Protein AF-A0A5N5I2H1-F1 (afdb_monomer)

InterPro domains:
  IPR000008 C2 domain [PF00168] (1-83)
  IPR000008 C2 domain [PS50004] (1-83)
  IPR000008 C2 domain [SM00239] (2-82)
  IPR035892 C2 domain superfamily [G3DSA:2.60.40.150] (1-112)
  IPR035892 C2 domain superfamily [SSF49562] (1-113)

pLDDT: mean 81.32, std 18.16, range [33.78, 96.44]

Sequence (132 aa):
MDPYVVMQYKGQEKKSSVAREQGSNPEWNEKFTFRAEYPGSGEQYKITLKIMDKDTFTSDDYIGQATIYVKDLLAQGVQNGTAELHPLKYSVVRADNTYRGEIKVGLTFTPRVEQDYGGQTFGGWKHSAAHQ

Solvent-accessible surface area (backbone atoms only — not comparable to full-atom values): 8439 Å² total; per-residue (Å²): 109,23,41,28,40,41,39,38,42,95,90,45,75,49,69,55,72,64,27,64,87,42,62,96,69,62,73,76,94,75,89,84,91,78,90,82,75,80,97,60,94,74,90,68,58,41,39,39,38,36,38,32,29,57,48,94,89,55,79,62,43,81,64,25,33,30,80,44,78,42,51,66,48,50,54,44,5,66,74,66,62,43,27,74,44,72,72,40,80,38,65,20,28,34,98,84,65,48,78,68,53,72,47,78,50,60,48,76,40,66,62,84,74,82,76,89,80,84,77,92,72,84,85,69,90,77,90,83,88,79,90,133

Organism: NCBI:txid2448454

Mean predicted aligned error: 10.02 Å

Foldseek 3Di:
DFKKKWKDFPRDIDIFHTQPPPPPDGDRVDDDDDDDDPPDDDPFQKMKIWMWADDPPDPIHTQFIFIDGCNVQQVCCVVPQKGKDAFDWTFGAHPVRDTRGIDTDIDMDGDDDPPPPDDDDPPDDDDDDDDD

Secondary structure (DSSP, 8-state):
--EEEEEEETTEEEEPPP-TT-TTS------------TT-SSS--EEEEEEEEPPSSSPPEEEEEEEEE-HHHHHHHHHHS-EEEEEEEEEEE-TT--EEEEEEEEEEE--------S--------------

Structure (mmCIF, N/CA/C/O backbone):
data_AF-A0A5N5I2H1-F1
#
_entry.id   AF-A0A5N5I2H1-F1
#
loop_
_atom_site.group_PDB
_atom_site.id
_atom_site.type_symbol
_atom_site.label_atom_id
_atom_site.label_alt_id
_atom_site.label_comp_id
_atom_site.label_asym_id
_atom_site.label_entity_id
_atom_site.label_seq_id
_atom_site.pdbx_PDB_ins_code
_atom_site.Cartn_x
_atom_site.Cartn_y
_atom_site.Cartn_z
_atom_site.occupancy
_atom_site.B_iso_or_equiv
_atom_site.auth_seq_id
_atom_site.auth_comp_id
_atom_site.auth_asym_id
_atom_site.auth_atom_id
_atom_site.pdbx_PDB_model_num
ATOM 1 N N . MET A 1 1 ? 13.613 -4.380 -14.574 1.00 77.69 1 MET A N 1
ATOM 2 C CA . MET A 1 1 ? 12.511 -3.778 -13.819 1.00 77.69 1 MET A CA 1
ATOM 3 C C . MET A 1 1 ? 12.876 -3.877 -12.363 1.00 77.69 1 MET A C 1
ATOM 5 O O . MET A 1 1 ? 13.201 -4.967 -11.897 1.00 77.69 1 MET A O 1
ATOM 9 N N . ASP A 1 2 ? 12.839 -2.733 -11.705 1.00 88.19 2 ASP A N 1
ATOM 10 C CA . ASP A 1 2 ? 13.054 -2.528 -10.284 1.00 88.19 2 ASP A CA 1
ATOM 11 C C . ASP A 1 2 ? 11.778 -1.877 -9.719 1.00 88.19 2 ASP A C 1
ATOM 13 O O . ASP A 1 2 ? 11.740 -0.668 -9.455 1.00 88.19 2 ASP A O 1
ATOM 17 N N . PRO A 1 3 ? 10.678 -2.640 -9.584 1.00 91.50 3 PRO A N 1
ATOM 18 C CA . PRO A 1 3 ? 9.386 -2.047 -9.306 1.00 91.50 3 PRO A CA 1
ATOM 19 C C . PRO A 1 3 ? 9.238 -1.647 -7.834 1.00 91.50 3 PRO A C 1
ATOM 21 O O . PRO A 1 3 ? 9.741 -2.297 -6.911 1.00 91.50 3 PRO A O 1
ATOM 24 N N . TYR A 1 4 ? 8.483 -0.582 -7.599 1.00 93.00 4 TYR A N 1
ATOM 25 C CA . TYR A 1 4 ? 8.060 -0.128 -6.281 1.00 93.00 4 TYR A CA 1
ATOM 26 C C . TYR A 1 4 ? 6.607 0.347 -6.309 1.00 93.00 4 TYR A C 1
ATOM 28 O O . TYR A 1 4 ? 6.053 0.697 -7.351 1.00 93.00 4 TYR A O 1
ATOM 36 N N . VAL A 1 5 ? 5.969 0.349 -5.143 1.00 94.50 5 VAL A N 1
ATOM 37 C CA . VAL A 1 5 ? 4.552 0.659 -4.983 1.00 94.50 5 VAL A CA 1
ATOM 38 C C . VAL A 1 5 ? 4.393 1.948 -4.190 1.00 94.50 5 VAL A C 1
ATOM 40 O O . VAL A 1 5 ? 4.867 2.070 -3.061 1.00 94.50 5 VAL A O 1
ATOM 43 N N . VAL A 1 6 ? 3.676 2.909 -4.762 1.00 95.38 6 VAL A N 1
ATOM 44 C CA . VAL A 1 6 ? 3.215 4.121 -4.081 1.00 95.38 6 VAL A CA 1
ATOM 45 C C . VAL A 1 6 ? 1.768 3.910 -3.650 1.00 95.38 6 VAL A C 1
ATOM 47 O O . VAL A 1 6 ? 0.864 3.794 -4.475 1.00 95.38 6 VAL A O 1
ATOM 50 N N . MET A 1 7 ? 1.544 3.855 -2.344 1.00 95.38 7 MET A N 1
ATOM 51 C CA . MET A 1 7 ? 0.238 3.677 -1.720 1.00 95.38 7 MET A CA 1
ATOM 52 C C . MET A 1 7 ? -0.327 5.024 -1.280 1.00 95.38 7 MET A C 1
ATOM 54 O O . MET A 1 7 ? 0.337 5.765 -0.554 1.00 95.38 7 MET A O 1
ATOM 58 N N . GLN A 1 8 ? -1.568 5.315 -1.660 1.00 93.75 8 GLN A N 1
ATOM 59 C CA . GLN A 1 8 ? -2.261 6.553 -1.312 1.00 93.75 8 GLN A CA 1
ATOM 60 C C . GLN A 1 8 ? -3.610 6.256 -0.644 1.00 93.75 8 GLN A C 1
ATOM 62 O O . GLN A 1 8 ? -4.421 5.495 -1.176 1.00 93.75 8 GLN A O 1
ATOM 67 N N . TYR A 1 9 ? -3.861 6.876 0.512 1.00 91.19 9 TYR A N 1
ATOM 68 C CA . TYR A 1 9 ? -5.125 6.775 1.250 1.00 91.19 9 TYR A CA 1
ATOM 69 C C . TYR A 1 9 ? -5.430 8.072 2.013 1.00 91.19 9 TYR A C 1
ATOM 71 O O . TYR A 1 9 ? -4.654 8.473 2.878 1.00 91.19 9 TYR A O 1
ATOM 79 N N . LYS A 1 10 ? -6.567 8.726 1.724 1.00 86.31 10 LYS A N 1
ATOM 80 C CA . LYS A 1 10 ? -7.015 9.979 2.382 1.00 86.31 10 LYS A CA 1
ATOM 81 C C . LYS A 1 10 ? -5.888 11.022 2.561 1.00 86.31 10 LYS A C 1
ATOM 83 O O . LYS A 1 10 ? -5.647 11.509 3.660 1.00 86.31 10 LYS A O 1
ATOM 88 N N . GLY A 1 11 ? -5.146 11.310 1.490 1.00 86.31 11 GLY A N 1
ATOM 89 C CA . GLY A 1 11 ? -4.035 12.275 1.501 1.00 86.31 11 GLY A CA 1
ATOM 90 C C . GLY A 1 11 ? -2.729 11.779 2.138 1.00 86.31 11 GLY A C 1
ATOM 91 O O . GLY A 1 11 ? -1.709 12.448 2.016 1.00 86.31 11 GLY A O 1
ATOM 92 N N . GLN A 1 12 ? -2.717 10.602 2.770 1.00 90.88 12 GLN A N 1
ATOM 93 C CA . GLN A 1 12 ? -1.482 9.950 3.204 1.00 90.88 12 GLN A CA 1
ATOM 94 C C . GLN A 1 12 ? -0.861 9.200 2.028 1.00 90.88 12 GLN A C 1
ATOM 96 O O . GLN A 1 12 ? -1.540 8.415 1.365 1.00 90.88 12 GLN A O 1
ATOM 101 N N . GLU A 1 13 ? 0.437 9.391 1.821 1.00 94.31 13 GLU A N 1
ATOM 102 C CA . GLU A 1 13 ? 1.233 8.645 0.852 1.00 94.31 13 GLU A CA 1
ATOM 103 C C . GLU A 1 13 ? 2.313 7.834 1.573 1.00 94.31 13 GLU A C 1
ATOM 105 O O . GLU A 1 13 ? 2.954 8.315 2.511 1.00 94.31 13 GLU A O 1
ATOM 110 N N . LYS A 1 14 ? 2.513 6.589 1.141 1.00 94.31 14 LYS A N 1
ATOM 111 C CA . LYS A 1 14 ? 3.630 5.735 1.554 1.00 94.31 14 LYS A CA 1
ATOM 112 C C . LYS A 1 14 ? 4.221 5.058 0.331 1.00 94.31 14 LYS A C 1
ATOM 114 O O . LYS A 1 14 ? 3.518 4.833 -0.650 1.00 94.31 14 LYS A O 1
ATOM 119 N N . LYS A 1 15 ? 5.505 4.726 0.394 1.00 94.00 15 LYS A N 1
ATOM 120 C CA . LYS A 1 15 ? 6.224 4.068 -0.697 1.00 94.00 15 LYS A CA 1
ATOM 121 C C . LYS A 1 15 ? 6.869 2.796 -0.181 1.00 94.00 15 LYS A C 1
ATOM 123 O O . LYS A 1 15 ? 7.371 2.790 0.942 1.00 94.00 15 LYS A O 1
ATOM 128 N N . SER A 1 16 ? 6.814 1.750 -0.993 1.00 93.38 16 SER A N 1
ATOM 129 C CA . SER A 1 16 ? 7.540 0.515 -0.744 1.00 93.38 16 SER A CA 1
ATOM 130 C C . SER A 1 16 ? 9.028 0.686 -1.019 1.00 93.38 16 SER A C 1
ATOM 132 O O . SER A 1 16 ? 9.462 1.632 -1.687 1.00 93.38 16 SER A O 1
ATOM 134 N N . SER A 1 17 ? 9.802 -0.280 -0.545 1.00 91.50 17 SER A N 1
ATOM 135 C CA . SER A 1 17 ? 11.146 -0.517 -1.038 1.00 91.50 17 SER A CA 1
ATOM 136 C C . SER A 1 17 ? 11.105 -0.880 -2.525 1.00 91.50 17 SER A C 1
ATOM 138 O O . SER A 1 17 ? 10.096 -1.344 -3.063 1.00 91.50 17 SER A O 1
ATOM 140 N N . VAL A 1 18 ? 12.218 -0.641 -3.209 1.00 90.50 18 VAL A N 1
ATOM 141 C CA . VAL A 1 18 ? 12.389 -0.991 -4.621 1.00 90.50 18 VAL A CA 1
ATOM 142 C C . VAL A 1 18 ? 12.805 -2.455 -4.701 1.00 90.50 18 VAL A C 1
ATOM 144 O O . VAL A 1 18 ? 13.835 -2.824 -4.130 1.00 90.50 18 VAL A O 1
ATOM 147 N N . ALA A 1 19 ? 12.020 -3.277 -5.396 1.00 88.38 19 ALA A N 1
ATOM 148 C CA . ALA A 1 19 ? 12.270 -4.707 -5.552 1.00 88.38 19 ALA A CA 1
ATOM 149 C C . ALA A 1 19 ? 13.356 -4.954 -6.611 1.00 88.38 19 ALA A C 1
ATOM 151 O O . ALA A 1 19 ? 13.071 -5.350 -7.739 1.00 88.38 19 ALA A O 1
ATOM 152 N N . ARG A 1 20 ? 14.611 -4.681 -6.243 1.00 85.00 20 ARG A N 1
ATOM 153 C CA . ARG A 1 20 ? 15.756 -4.845 -7.144 1.00 85.00 20 ARG A CA 1
ATOM 154 C C . ARG A 1 20 ? 16.061 -6.306 -7.413 1.00 85.00 20 ARG A C 1
ATOM 156 O O . ARG A 1 20 ? 16.003 -7.120 -6.497 1.00 85.00 20 ARG A O 1
ATOM 163 N N . GLU A 1 21 ? 16.412 -6.608 -8.660 1.00 79.81 21 GLU A N 1
ATOM 164 C CA . GLU A 1 21 ? 16.889 -7.934 -9.088 1.00 79.81 21 GLU A CA 1
ATOM 165 C C . GLU A 1 21 ? 15.876 -9.085 -8.883 1.00 79.81 21 GLU A C 1
ATOM 167 O O . GLU A 1 21 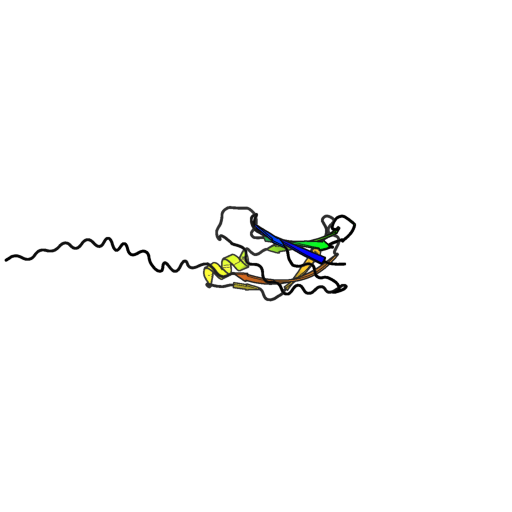? 16.239 -10.256 -8.954 1.00 79.81 21 GLU A O 1
ATOM 172 N N . GLN A 1 22 ? 14.587 -8.780 -8.684 1.00 77.56 22 GLN A N 1
ATOM 173 C CA . GLN A 1 22 ? 13.542 -9.790 -8.435 1.00 77.56 22 GLN A CA 1
ATOM 174 C C . GLN A 1 22 ? 12.787 -10.250 -9.698 1.00 77.56 22 GLN A C 1
ATOM 176 O O . GLN A 1 22 ? 11.844 -11.041 -9.633 1.00 77.56 22 GLN A O 1
ATOM 181 N N . GLY A 1 23 ? 13.191 -9.770 -10.876 1.00 76.56 23 GLY A N 1
ATOM 182 C CA . GLY A 1 23 ? 12.578 -10.155 -12.147 1.00 76.56 23 GLY A CA 1
ATOM 183 C C . GLY A 1 23 ? 11.100 -9.755 -12.250 1.00 76.56 23 GLY A C 1
ATOM 184 O O . GLY A 1 23 ? 10.705 -8.664 -11.851 1.00 76.56 23 GLY A O 1
ATOM 185 N N . SER A 1 24 ? 10.277 -10.626 -12.842 1.00 74.81 24 SER A N 1
ATOM 186 C CA . SER A 1 24 ? 8.865 -10.337 -13.155 1.00 74.81 24 SER A CA 1
ATOM 187 C C . SER A 1 24 ? 7.876 -10.638 -12.022 1.00 74.81 24 SER A C 1
ATOM 189 O O . SER A 1 24 ? 6.687 -10.373 -12.184 1.00 74.81 24 SER A O 1
ATOM 191 N N . ASN A 1 25 ? 8.335 -11.193 -10.897 1.00 81.00 25 ASN A N 1
ATOM 192 C CA . ASN A 1 25 ? 7.502 -11.487 -9.729 1.00 81.00 25 ASN A CA 1
ATOM 193 C C . ASN A 1 25 ? 8.116 -10.854 -8.469 1.00 81.00 25 ASN A C 1
ATOM 195 O O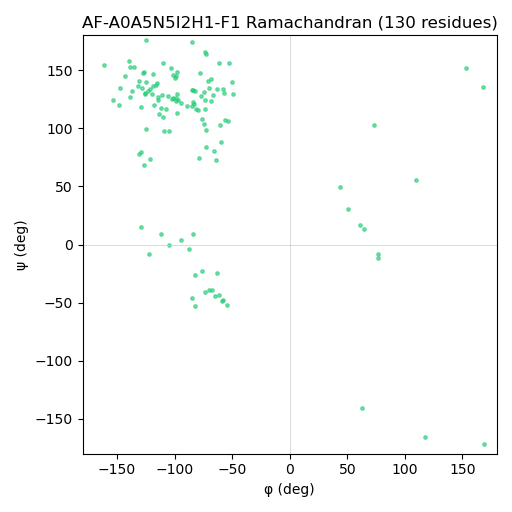 . ASN A 1 25 ? 8.628 -11.575 -7.614 1.00 81.00 25 ASN A O 1
ATOM 199 N N . PRO A 1 26 ? 8.116 -9.514 -8.377 1.00 84.75 26 PRO A N 1
ATOM 200 C CA . PRO A 1 26 ? 8.660 -8.811 -7.225 1.00 84.75 26 PRO A CA 1
ATOM 201 C C . PRO A 1 26 ? 7.875 -9.137 -5.951 1.00 84.75 26 PRO A C 1
ATOM 203 O O . PRO A 1 26 ? 6.644 -9.074 -5.914 1.00 84.75 26 PRO A O 1
ATOM 206 N N . GLU A 1 27 ? 8.604 -9.422 -4.881 1.00 86.19 27 GLU A N 1
ATOM 207 C CA . GLU A 1 27 ? 8.079 -9.609 -3.540 1.00 86.19 27 GLU A CA 1
ATOM 208 C C . GLU A 1 27 ? 8.576 -8.479 -2.638 1.00 86.19 27 GLU A C 1
ATOM 210 O O . GLU A 1 27 ? 9.761 -8.370 -2.316 1.00 86.19 27 GLU A O 1
ATOM 215 N N . TRP A 1 28 ? 7.647 -7.621 -2.214 1.00 88.62 28 TRP A N 1
ATOM 216 C CA . TRP A 1 28 ? 7.941 -6.580 -1.229 1.00 88.62 28 TRP A CA 1
ATOM 217 C C . TRP A 1 28 ? 7.825 -7.114 0.196 1.00 88.62 28 TRP A C 1
ATOM 219 O O . TRP A 1 28 ? 8.700 -6.867 1.015 1.00 88.62 28 TRP A O 1
ATOM 229 N N . ASN A 1 29 ? 6.755 -7.861 0.500 1.00 87.12 29 ASN A N 1
ATOM 230 C CA . ASN A 1 29 ? 6.462 -8.375 1.847 1.00 87.12 29 ASN A CA 1
ATOM 231 C C . ASN A 1 29 ? 6.512 -7.292 2.951 1.00 87.12 29 ASN A C 1
ATOM 233 O O . ASN A 1 29 ? 6.807 -7.567 4.113 1.00 87.12 29 ASN A O 1
ATOM 237 N N . GLU A 1 30 ? 6.185 -6.049 2.590 1.00 90.19 30 GLU A N 1
ATOM 238 C CA . GLU A 1 30 ? 6.199 -4.894 3.485 1.00 90.19 30 GLU A CA 1
ATOM 239 C C . GLU A 1 30 ? 4.797 -4.571 4.016 1.00 90.19 30 GLU A C 1
ATOM 241 O O . GLU A 1 30 ? 3.789 -4.694 3.315 1.00 90.19 30 GLU A O 1
ATOM 246 N N . LYS A 1 31 ? 4.734 -4.102 5.268 1.00 89.62 31 LYS A N 1
ATOM 247 C CA . LYS A 1 31 ? 3.490 -3.688 5.927 1.00 89.62 31 LYS A CA 1
ATOM 248 C C . LYS A 1 31 ? 3.466 -2.178 6.133 1.00 89.62 31 LYS A C 1
ATOM 250 O O . LYS A 1 31 ? 4.364 -1.608 6.748 1.00 89.62 31 LYS A O 1
ATOM 255 N N . PHE A 1 32 ? 2.377 -1.547 5.702 1.00 91.69 32 PHE A N 1
ATOM 256 C CA . PHE A 1 32 ? 2.164 -0.107 5.831 1.00 91.69 32 PHE A CA 1
ATOM 257 C C . PHE A 1 32 ? 0.898 0.186 6.635 1.00 91.69 32 PHE A C 1
ATOM 259 O O . PHE A 1 32 ? -0.156 -0.392 6.383 1.00 91.69 32 PHE A O 1
ATOM 266 N N . THR A 1 33 ? 0.992 1.120 7.583 1.00 90.75 33 THR A N 1
ATOM 267 C CA . THR A 1 33 ? -0.132 1.505 8.453 1.00 90.75 33 THR A CA 1
ATOM 268 C C . THR A 1 33 ? -0.600 2.920 8.146 1.00 90.75 33 THR A C 1
ATOM 270 O O . THR A 1 33 ? 0.147 3.877 8.357 1.00 90.75 33 THR A O 1
ATOM 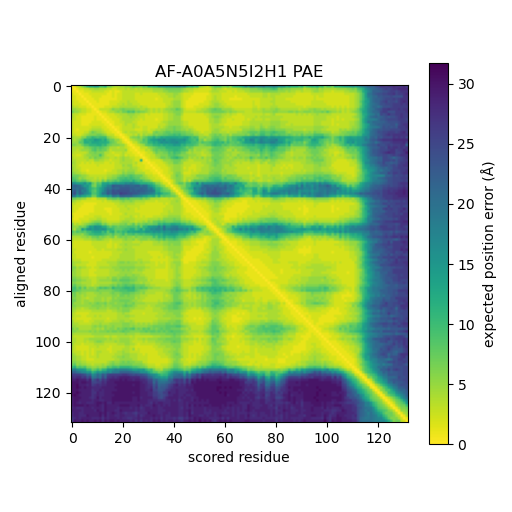273 N N . PHE A 1 34 ? -1.848 3.058 7.704 1.00 89.56 34 PHE A N 1
ATOM 274 C CA . PHE A 1 34 ? -2.511 4.341 7.467 1.00 89.56 34 PHE A CA 1
ATOM 275 C C . PHE A 1 34 ? -3.463 4.675 8.613 1.00 89.56 34 PHE A C 1
ATOM 277 O O . PHE A 1 34 ? -4.089 3.786 9.187 1.00 89.56 34 PHE A O 1
ATOM 284 N N . ARG A 1 35 ? -3.602 5.963 8.937 1.00 88.38 35 ARG A N 1
ATOM 285 C CA . ARG A 1 35 ? -4.676 6.416 9.828 1.00 88.38 35 ARG A CA 1
ATOM 286 C C . ARG A 1 35 ? -5.981 6.454 9.041 1.00 88.38 35 ARG A C 1
ATOM 288 O O . ARG A 1 35 ? -6.024 7.048 7.967 1.00 88.38 35 ARG A O 1
ATOM 295 N N . ALA A 1 36 ? -7.023 5.8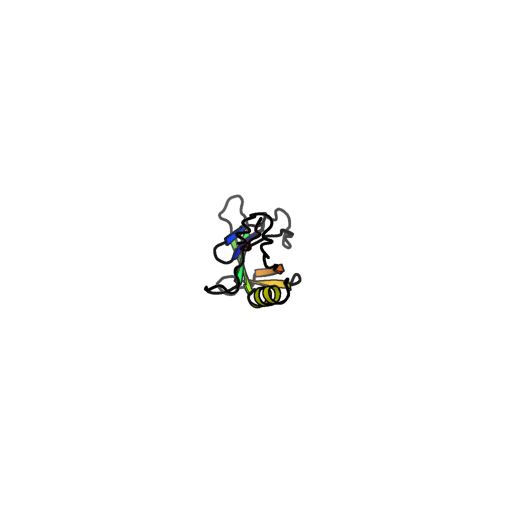15 9.554 1.00 85.81 36 ALA A N 1
ATOM 296 C CA . ALA A 1 36 ? -8.337 5.796 8.931 1.00 85.81 36 ALA A CA 1
ATOM 297 C C . ALA A 1 36 ? -9.394 6.265 9.927 1.00 85.81 36 ALA A C 1
ATOM 299 O O . ALA A 1 36 ? -9.459 5.767 11.044 1.00 85.81 36 ALA A O 1
ATOM 300 N N . GLU A 1 37 ? -10.221 7.206 9.486 1.00 82.94 37 GLU A N 1
ATOM 301 C CA . GLU A 1 37 ? -11.385 7.694 10.226 1.00 82.94 37 GLU A CA 1
ATOM 302 C C . GLU A 1 37 ? -12.657 7.139 9.583 1.00 82.94 37 GLU A C 1
ATOM 304 O O . GLU A 1 37 ? -12.832 7.265 8.359 1.00 82.94 37 GLU A O 1
ATOM 309 N N . TYR A 1 38 ? -13.516 6.520 10.400 1.00 81.31 38 TYR A N 1
ATOM 310 C CA . TYR A 1 38 ? -14.799 5.940 10.008 1.00 81.31 38 TYR A CA 1
ATOM 311 C C . TYR A 1 38 ? -15.828 6.054 11.157 1.00 81.31 38 TYR A C 1
ATOM 313 O O . TYR A 1 38 ? -15.486 5.688 12.279 1.00 81.31 38 TYR A O 1
ATOM 321 N N . PRO A 1 39 ? -17.083 6.471 10.890 1.00 74.81 39 PRO A N 1
ATOM 322 C CA . PRO A 1 39 ? -17.547 7.078 9.644 1.00 74.81 39 PRO A CA 1
ATOM 323 C C . PRO A 1 39 ? -17.028 8.524 9.541 1.00 74.81 39 PRO A C 1
ATOM 325 O O . PRO A 1 39 ? -17.244 9.332 10.434 1.00 74.81 39 PRO A O 1
ATOM 328 N N . GLY A 1 40 ? -16.322 8.856 8.459 1.00 68.69 40 GLY A N 1
ATOM 329 C CA . GLY A 1 40 ? -15.841 10.214 8.183 1.00 68.69 40 GLY A CA 1
ATOM 330 C C . GLY A 1 40 ? -16.570 10.862 7.004 1.00 68.69 40 GLY A C 1
ATOM 331 O O . GLY A 1 40 ? -17.077 10.169 6.120 1.00 68.69 40 GLY A O 1
ATOM 332 N N . SER A 1 41 ? -16.581 12.194 6.965 1.00 58.84 41 SER A N 1
ATOM 333 C CA . SER A 1 41 ? -17.042 12.994 5.826 1.00 58.84 41 SER A CA 1
ATOM 334 C C . SER A 1 41 ? -15.939 13.097 4.768 1.00 58.84 41 SER A C 1
ATOM 336 O O . SER A 1 41 ? -14.870 13.637 5.043 1.00 58.84 41 SER A O 1
ATOM 338 N N . GLY A 1 42 ? -16.171 12.567 3.565 1.00 60.44 42 GLY A N 1
ATOM 339 C CA . GLY A 1 42 ? -15.221 12.674 2.454 1.00 60.44 42 GLY A CA 1
ATOM 340 C C . GLY A 1 42 ? -15.323 11.536 1.443 1.00 60.44 42 GLY A C 1
ATOM 341 O O . GLY A 1 42 ? -15.729 10.417 1.768 1.00 60.44 42 GLY A O 1
ATOM 342 N N . GLU A 1 43 ? -14.965 11.838 0.197 1.00 58.69 43 GLU A N 1
ATOM 343 C CA . GLU A 1 43 ? -15.148 10.944 -0.940 1.00 58.69 43 GLU A CA 1
ATOM 344 C C . GLU A 1 43 ? -14.160 9.767 -0.931 1.00 58.69 43 GLU A C 1
ATOM 346 O O . GLU A 1 43 ? -12.952 9.912 -1.091 1.00 58.69 43 GLU A O 1
ATOM 351 N N . GLN A 1 44 ? -14.759 8.579 -0.815 1.00 70.50 44 GLN A N 1
ATOM 352 C CA . GLN A 1 44 ? -14.242 7.253 -1.157 1.00 70.50 44 GLN A CA 1
ATOM 353 C C . GLN A 1 44 ? -13.175 6.685 -0.204 1.00 70.50 44 GLN A C 1
ATOM 355 O O . GLN A 1 44 ? -11.986 6.979 -0.281 1.00 70.50 44 GLN A O 1
ATOM 360 N N . TYR A 1 45 ? -13.619 5.752 0.649 1.00 87.25 45 TYR A N 1
ATOM 361 C CA . TYR A 1 45 ? -12.786 4.792 1.379 1.00 87.25 45 TYR A CA 1
ATOM 362 C C . TYR A 1 45 ? -12.078 3.853 0.391 1.00 87.25 45 TYR A C 1
ATOM 364 O O . TYR A 1 45 ? -12.467 2.697 0.235 1.00 87.25 45 TYR A O 1
ATOM 372 N N . LYS A 1 46 ? -11.080 4.370 -0.327 1.00 91.38 46 LYS A N 1
ATOM 373 C CA . LYS A 1 46 ? -10.296 3.630 -1.314 1.00 91.38 46 LYS A CA 1
ATOM 374 C C . LYS A 1 46 ? -8.805 3.828 -1.088 1.00 91.38 46 LYS A C 1
ATOM 376 O O . LYS A 1 46 ? -8.362 4.934 -0.783 1.00 91.38 46 LYS A O 1
ATOM 381 N N . ILE A 1 47 ? -8.049 2.755 -1.258 1.00 92.88 47 ILE A N 1
ATOM 382 C CA . ILE A 1 47 ? -6.591 2.757 -1.298 1.00 92.88 47 ILE A CA 1
ATOM 383 C C . ILE A 1 47 ? -6.189 2.642 -2.765 1.00 92.88 47 ILE A C 1
ATOM 385 O O . ILE A 1 47 ? -6.616 1.713 -3.452 1.00 92.88 47 ILE A O 1
ATOM 389 N N . THR A 1 48 ? -5.373 3.576 -3.240 1.00 94.62 48 THR A N 1
ATOM 390 C CA . THR A 1 48 ? -4.776 3.503 -4.576 1.00 94.62 48 THR A CA 1
ATOM 391 C C . THR A 1 48 ? -3.338 3.026 -4.447 1.00 94.62 48 THR A C 1
ATOM 393 O O . THR A 1 48 ? -2.548 3.610 -3.707 1.00 94.62 48 THR A O 1
ATOM 396 N N . LEU A 1 49 ? -2.998 1.973 -5.179 1.00 95.31 49 LEU A N 1
ATOM 397 C CA . LEU A 1 49 ? -1.663 1.397 -5.266 1.00 95.31 49 LEU A CA 1
ATOM 398 C C . LEU A 1 49 ? -1.126 1.684 -6.660 1.00 95.31 49 LEU A C 1
ATOM 400 O O . LEU A 1 49 ? -1.635 1.122 -7.622 1.00 95.31 49 LEU A O 1
ATOM 404 N N . LYS A 1 50 ? -0.131 2.555 -6.790 1.00 95.06 50 LYS A N 1
ATOM 405 C CA . LYS A 1 50 ? 0.530 2.844 -8.067 1.00 95.06 50 LYS A CA 1
ATOM 406 C C . LYS A 1 50 ? 1.822 2.052 -8.136 1.00 95.06 50 LYS A C 1
ATOM 408 O O . LYS A 1 50 ? 2.657 2.182 -7.249 1.00 95.06 50 LYS A O 1
ATOM 413 N N . ILE A 1 51 ? 1.968 1.244 -9.172 1.00 93.94 51 ILE A N 1
ATOM 414 C CA . ILE A 1 51 ? 3.163 0.455 -9.430 1.00 93.94 51 ILE A CA 1
ATOM 415 C C . ILE A 1 51 ? 4.030 1.272 -10.391 1.00 93.94 51 ILE A C 1
ATOM 417 O O . ILE A 1 51 ? 3.584 1.643 -11.481 1.00 93.94 51 ILE A O 1
ATOM 421 N N . MET A 1 52 ? 5.250 1.557 -9.959 1.00 92.94 52 MET A N 1
ATOM 422 C CA . MET A 1 52 ? 6.268 2.316 -10.680 1.00 92.94 52 MET A CA 1
ATOM 423 C C . MET A 1 52 ? 7.480 1.413 -10.909 1.00 92.94 52 MET A C 1
ATOM 425 O O . MET A 1 52 ? 7.774 0.593 -10.044 1.00 92.94 52 MET A O 1
ATOM 429 N N . ASP A 1 53 ? 8.187 1.568 -12.022 1.00 90.00 53 ASP A N 1
ATOM 430 C CA . ASP A 1 53 ? 9.509 0.978 -12.240 1.00 90.00 53 ASP A CA 1
ATOM 431 C C . ASP A 1 53 ? 10.568 2.037 -11.953 1.00 90.00 53 ASP A C 1
ATOM 433 O O . ASP A 1 53 ? 10.480 3.152 -12.468 1.00 90.00 53 ASP A O 1
ATOM 437 N N . LYS A 1 54 ? 11.532 1.731 -11.081 1.00 88.12 5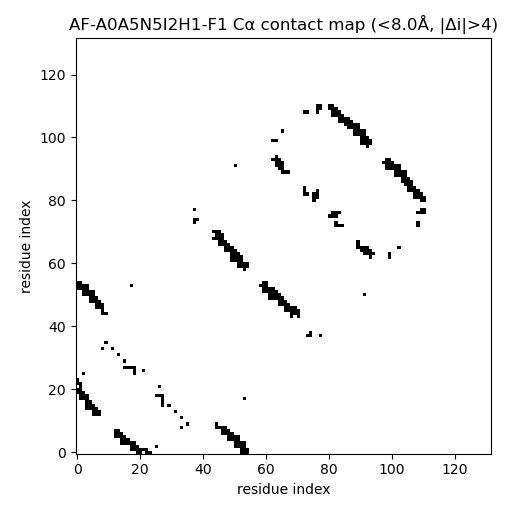4 LYS A N 1
ATOM 438 C CA . LYS A 1 54 ? 12.621 2.663 -10.813 1.00 88.12 54 LYS A CA 1
ATOM 439 C C . LYS A 1 54 ? 13.717 2.483 -11.847 1.00 88.12 54 LYS A C 1
ATOM 441 O O . LYS A 1 54 ? 14.380 1.453 -11.859 1.00 88.12 54 LYS A O 1
ATOM 446 N N . ASP A 1 55 ? 13.998 3.538 -12.596 1.00 84.81 55 ASP A N 1
ATOM 447 C CA . ASP A 1 55 ? 15.141 3.564 -13.494 1.00 84.81 55 ASP A CA 1
ATOM 448 C C . ASP A 1 55 ? 16.314 4.324 -12.877 1.00 84.81 55 ASP A C 1
ATOM 450 O O . ASP A 1 55 ? 16.166 5.323 -12.174 1.00 84.81 55 ASP A O 1
ATOM 454 N N . THR A 1 56 ? 17.527 3.835 -13.131 1.00 70.75 56 THR A N 1
ATOM 455 C CA . THR A 1 56 ? 18.747 4.441 -12.568 1.00 70.75 56 THR A CA 1
ATOM 456 C C . THR A 1 56 ? 19.223 5.652 -13.378 1.00 70.75 56 THR A C 1
ATOM 458 O O . THR A 1 56 ? 19.864 6.545 -12.829 1.00 70.75 56 THR A O 1
ATOM 461 N N . PHE A 1 57 ? 18.900 5.703 -14.675 1.00 69.06 57 PHE A N 1
ATOM 462 C CA . PHE A 1 57 ? 19.398 6.723 -15.610 1.00 69.06 57 PHE A CA 1
ATOM 463 C C . PHE A 1 57 ? 18.292 7.526 -16.311 1.00 69.06 57 PHE A C 1
ATOM 465 O O . PHE A 1 57 ? 18.589 8.510 -16.986 1.00 69.06 57 PHE A O 1
ATOM 472 N N . THR A 1 58 ? 17.030 7.129 -16.152 1.00 78.69 58 THR A N 1
ATOM 473 C CA . THR A 1 58 ? 15.853 7.783 -16.741 1.00 78.69 58 THR A CA 1
ATOM 474 C C . THR A 1 58 ? 14.839 8.142 -15.657 1.00 78.69 58 THR A C 1
ATOM 476 O O . THR A 1 58 ? 15.062 7.900 -14.473 1.00 78.69 58 THR A O 1
ATOM 479 N N . SER A 1 59 ? 13.752 8.811 -16.049 1.00 85.06 59 SER A N 1
ATOM 480 C CA . SER A 1 59 ? 12.620 9.028 -15.142 1.00 85.06 59 SER A CA 1
ATOM 481 C C . SER A 1 59 ? 11.921 7.701 -14.862 1.00 85.06 59 SER A C 1
ATOM 483 O O . SER A 1 59 ? 11.790 6.902 -15.780 1.00 85.06 59 SER A O 1
ATOM 485 N N . ASP A 1 60 ? 11.453 7.510 -13.627 1.00 88.75 60 ASP A N 1
ATOM 486 C CA . ASP A 1 60 ? 10.712 6.312 -13.222 1.00 88.75 60 ASP A CA 1
ATOM 487 C C . ASP A 1 60 ? 9.465 6.088 -14.098 1.00 88.75 60 ASP A C 1
ATOM 489 O O . ASP A 1 60 ? 8.629 6.989 -14.260 1.00 88.75 60 ASP A O 1
ATOM 493 N N . ASP A 1 61 ? 9.303 4.866 -14.601 1.00 88.75 61 ASP A N 1
ATOM 494 C CA . ASP A 1 61 ? 8.217 4.491 -15.499 1.00 88.75 61 ASP A CA 1
ATOM 495 C C . ASP A 1 61 ? 6.941 4.100 -14.742 1.00 88.75 61 ASP A C 1
ATOM 497 O O . ASP A 1 61 ? 6.934 3.293 -13.811 1.00 88.75 61 ASP A O 1
ATOM 501 N N . TYR A 1 62 ? 5.794 4.627 -15.174 1.00 91.81 62 TYR A N 1
ATOM 502 C CA . TYR A 1 62 ? 4.499 4.218 -14.627 1.00 91.81 62 TYR A CA 1
ATOM 503 C C . TYR A 1 62 ? 4.029 2.891 -15.246 1.00 91.81 62 TYR A C 1
ATOM 505 O O . TYR A 1 62 ? 3.706 2.803 -16.440 1.00 91.81 62 TYR A O 1
ATOM 513 N N . ILE A 1 63 ? 3.916 1.845 -14.423 1.00 92.06 63 ILE A N 1
ATOM 514 C CA . ILE A 1 63 ? 3.429 0.532 -14.866 1.00 92.06 63 ILE A CA 1
ATOM 515 C C . ILE A 1 63 ? 1.900 0.531 -14.898 1.00 92.06 63 ILE A C 1
ATOM 517 O O . ILE A 1 63 ? 1.313 0.228 -15.939 1.00 92.06 63 ILE A O 1
ATOM 521 N N . GLY A 1 64 ? 1.252 0.909 -13.796 1.00 94.56 64 GLY A N 1
ATOM 522 C CA . GLY A 1 64 ? -0.204 0.918 -13.653 1.00 94.56 64 GLY A CA 1
ATOM 523 C C . GLY A 1 64 ? -0.638 1.138 -12.205 1.00 94.56 64 GLY A C 1
ATOM 524 O O . GLY A 1 64 ? 0.185 1.418 -11.336 1.00 94.56 64 GLY A O 1
ATOM 525 N N . GLN A 1 65 ? -1.932 0.996 -11.926 1.00 96.44 65 GLN A N 1
ATOM 526 C CA . GLN A 1 65 ? -2.475 1.106 -10.576 1.00 96.44 65 GLN A CA 1
ATOM 527 C C . GLN A 1 65 ? -3.534 0.049 -10.271 1.00 96.44 65 GLN A C 1
ATOM 529 O O . GLN A 1 65 ? -4.256 -0.398 -11.159 1.00 96.44 65 GLN A O 1
ATOM 534 N N . ALA A 1 66 ? -3.665 -0.285 -8.994 1.00 95.56 66 ALA A N 1
ATOM 535 C CA . ALA A 1 66 ? -4.780 -1.035 -8.440 1.00 95.56 66 ALA A CA 1
ATOM 536 C C . ALA A 1 66 ? -5.557 -0.143 -7.460 1.00 95.56 66 ALA A C 1
ATOM 538 O O . ALA A 1 66 ? -4.966 0.614 -6.688 1.00 95.56 66 AL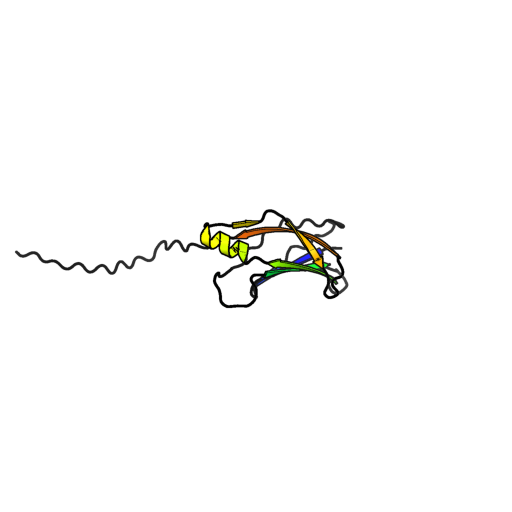A A O 1
ATOM 539 N N . THR A 1 67 ? -6.886 -0.224 -7.489 1.00 93.44 67 THR A N 1
ATOM 540 C CA . THR A 1 67 ? -7.761 0.496 -6.552 1.00 93.44 67 THR A CA 1
ATOM 541 C C . THR A 1 67 ? -8.485 -0.510 -5.674 1.00 93.44 67 THR A C 1
ATOM 543 O O . THR A 1 67 ? -9.130 -1.420 -6.189 1.00 93.44 67 THR A O 1
ATOM 546 N N . ILE A 1 68 ? -8.399 -0.335 -4.356 1.00 92.62 68 ILE A N 1
ATOM 547 C CA . ILE A 1 68 ? -9.041 -1.212 -3.375 1.00 92.62 68 ILE A CA 1
ATOM 548 C C . ILE A 1 68 ? -10.044 -0.404 -2.565 1.00 92.62 68 ILE A C 1
ATOM 550 O O . ILE A 1 68 ? -9.665 0.547 -1.883 1.00 92.62 68 ILE A O 1
ATOM 554 N N . TYR A 1 69 ? -11.318 -0.785 -2.605 1.00 91.62 69 TYR A N 1
ATOM 555 C CA . TYR A 1 69 ? -12.353 -0.178 -1.773 1.00 91.62 69 TYR A CA 1
ATOM 556 C C . TYR A 1 69 ? -12.367 -0.843 -0.398 1.00 91.62 69 TYR A C 1
ATOM 558 O O . TYR A 1 69 ? -12.539 -2.050 -0.281 1.00 91.62 69 TYR A O 1
ATOM 566 N N . VAL A 1 70 ? -12.189 -0.044 0.651 1.00 91.31 70 VAL A N 1
ATOM 567 C CA . VAL A 1 70 ? -12.062 -0.512 2.039 1.00 91.31 70 VAL A CA 1
ATOM 568 C C . VAL A 1 70 ? -13.254 -0.120 2.910 1.00 91.31 70 VAL A C 1
ATOM 570 O O . VAL A 1 70 ? -13.211 -0.304 4.119 1.00 91.31 70 VAL A O 1
ATOM 573 N N . LYS A 1 71 ? -14.334 0.414 2.324 1.00 89.75 71 LYS A N 1
ATOM 574 C CA . LYS A 1 71 ? -15.525 0.853 3.071 1.00 89.75 71 LYS A CA 1
ATOM 575 C C . LYS A 1 71 ? -16.095 -0.265 3.946 1.00 89.75 71 LYS A C 1
ATOM 577 O O . LYS A 1 71 ? -16.296 -0.045 5.136 1.00 89.75 71 LYS A O 1
ATOM 582 N N . ASP A 1 72 ? -16.340 -1.433 3.359 1.00 89.38 72 ASP A N 1
ATOM 583 C CA . ASP A 1 72 ? -16.926 -2.578 4.060 1.00 89.38 72 ASP A CA 1
ATOM 584 C C . ASP A 1 72 ? -15.973 -3.143 5.114 1.00 89.38 72 ASP A C 1
ATOM 586 O O . ASP A 1 72 ? -16.403 -3.427 6.227 1.00 89.38 72 ASP A O 1
ATOM 590 N N . LEU A 1 73 ? -14.669 -3.197 4.816 1.00 90.81 73 LEU A N 1
ATOM 591 C CA . LEU A 1 73 ? -13.635 -3.582 5.783 1.00 90.81 73 LEU A CA 1
ATOM 592 C C . LEU A 1 73 ? -13.647 -2.656 7.013 1.00 90.81 73 LEU A C 1
ATOM 594 O O . LEU A 1 73 ? -13.634 -3.125 8.148 1.00 90.81 73 LEU A O 1
ATOM 598 N N . LEU A 1 74 ? -13.694 -1.337 6.802 1.00 89.75 74 LEU A N 1
ATOM 599 C CA . LEU A 1 74 ? -13.747 -0.361 7.893 1.00 89.75 74 LEU A CA 1
ATOM 600 C C . LEU A 1 74 ? -15.046 -0.486 8.696 1.00 89.75 74 LEU A C 1
ATOM 602 O O . LEU A 1 74 ? -15.004 -0.487 9.924 1.00 89.75 74 LEU A O 1
ATOM 606 N N . ALA A 1 75 ? -16.185 -0.631 8.013 1.00 89.38 75 ALA A N 1
ATOM 607 C CA . ALA A 1 75 ? -17.485 -0.815 8.651 1.00 89.38 75 ALA A CA 1
ATOM 608 C C . ALA A 1 75 ? -17.493 -2.057 9.552 1.00 89.38 75 ALA A C 1
ATOM 610 O O . ALA A 1 75 ? -17.867 -1.972 10.722 1.00 89.38 75 ALA A O 1
ATOM 611 N N . GLN A 1 76 ? -17.013 -3.187 9.025 1.00 90.06 76 GLN A N 1
ATOM 612 C CA . GLN A 1 76 ? -16.908 -4.441 9.762 1.00 90.06 76 GLN A CA 1
ATOM 613 C C . GLN A 1 76 ? -15.981 -4.313 10.963 1.00 90.06 76 GLN A C 1
ATOM 615 O O . GLN A 1 76 ? -16.334 -4.774 12.041 1.00 90.06 76 GLN A O 1
ATOM 620 N N . GLY A 1 77 ? -14.819 -3.671 10.826 1.00 90.12 77 GLY A N 1
ATOM 621 C CA . GLY A 1 77 ? -13.891 -3.598 11.952 1.00 90.12 77 GLY A CA 1
ATOM 622 C C . GLY A 1 77 ? -14.296 -2.583 13.018 1.00 90.12 77 GLY A C 1
ATOM 623 O O . GLY A 1 77 ? -13.926 -2.763 14.173 1.00 90.12 77 GLY A O 1
ATOM 624 N N . VAL A 1 78 ? -15.108 -1.573 12.687 1.00 88.25 78 VAL A N 1
ATOM 625 C CA . VAL A 1 78 ? -15.766 -0.732 13.702 1.00 88.25 78 VAL A CA 1
ATOM 626 C C . VAL A 1 78 ? -16.846 -1.514 14.453 1.00 88.25 78 VAL A C 1
ATOM 628 O O . VAL A 1 78 ? -16.959 -1.366 15.665 1.00 88.25 78 VAL A O 1
ATOM 631 N N . GLN A 1 79 ? -17.605 -2.372 13.765 1.00 88.19 79 GLN A N 1
ATOM 632 C CA . GLN A 1 79 ? -18.647 -3.199 14.388 1.00 88.19 79 GLN A CA 1
ATOM 633 C C . GLN A 1 79 ? -18.077 -4.355 15.226 1.00 88.19 79 GLN A C 1
ATOM 635 O O . GLN A 1 79 ? -18.567 -4.619 16.319 1.00 88.19 79 GLN A O 1
ATOM 640 N N . ASN A 1 80 ? -17.031 -5.022 14.732 1.00 89.19 80 ASN A N 1
ATOM 641 C CA . ASN A 1 80 ? -16.504 -6.272 15.290 1.00 89.19 80 ASN A CA 1
ATOM 642 C C . ASN A 1 80 ? -15.194 -6.091 16.076 1.00 89.19 80 ASN A C 1
ATOM 644 O O . ASN A 1 80 ? -14.622 -7.066 16.556 1.00 89.19 80 ASN A O 1
ATOM 648 N N . GLY A 1 81 ? -14.670 -4.865 16.177 1.00 87.06 81 GLY A N 1
ATOM 649 C CA . GLY A 1 81 ? -13.401 -4.560 16.848 1.00 87.06 81 GLY A CA 1
ATOM 650 C C . GLY A 1 81 ? -12.141 -4.913 16.047 1.00 87.06 81 GLY A C 1
ATOM 651 O O . GLY A 1 81 ? -11.053 -4.479 16.410 1.00 87.06 81 GLY A O 1
ATOM 652 N N . THR A 1 82 ? -12.257 -5.666 14.954 1.00 89.75 82 THR A N 1
ATOM 653 C CA . THR A 1 82 ? -11.214 -5.863 13.938 1.00 89.75 82 THR A CA 1
ATOM 654 C C . THR A 1 82 ? -11.852 -6.378 12.649 1.00 89.75 82 THR A C 1
ATOM 656 O O . THR A 1 82 ? -12.921 -6.990 12.680 1.00 89.75 82 THR A O 1
ATOM 659 N N . ALA A 1 83 ? -11.216 -6.128 11.510 1.00 92.50 83 ALA A N 1
ATOM 660 C CA . ALA A 1 83 ? -11.582 -6.743 10.243 1.00 92.50 83 ALA A CA 1
ATOM 661 C C . ALA A 1 83 ? -10.334 -7.049 9.424 1.00 92.50 83 ALA A C 1
ATOM 663 O O . ALA A 1 83 ? -9.364 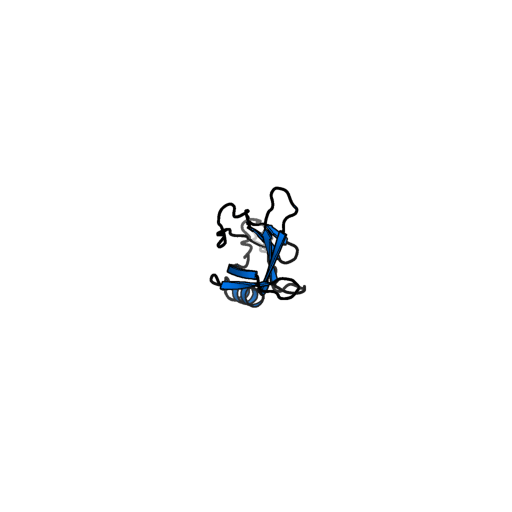-6.287 9.429 1.00 92.50 83 ALA A O 1
ATOM 664 N N . GLU A 1 84 ? -10.378 -8.156 8.693 1.00 92.56 84 GLU A N 1
ATOM 665 C CA . GLU A 1 84 ? -9.251 -8.654 7.917 1.00 92.56 84 GLU A CA 1
ATOM 666 C C . GLU A 1 84 ? -9.727 -9.125 6.546 1.00 92.56 84 GLU A C 1
ATOM 668 O O . GLU A 1 84 ? -10.698 -9.866 6.415 1.00 92.56 84 GLU A O 1
ATOM 673 N N . LEU A 1 85 ? -9.017 -8.690 5.513 1.00 89.38 85 LEU A N 1
ATOM 674 C CA . LEU A 1 85 ? -9.078 -9.245 4.175 1.00 89.38 85 LEU A CA 1
ATOM 675 C C . LEU A 1 85 ? -7.788 -10.020 3.956 1.00 89.38 85 LEU A C 1
ATOM 677 O O . LEU A 1 85 ? -6.692 -9.447 3.927 1.00 89.38 85 LEU A O 1
ATOM 681 N N . HIS A 1 86 ? -7.936 -11.331 3.774 1.00 88.94 86 HIS A N 1
ATOM 682 C CA . HIS A 1 86 ? -6.840 -12.194 3.354 1.00 88.94 86 HIS A CA 1
ATOM 683 C C . HIS A 1 86 ? -6.182 -11.649 2.076 1.00 88.94 86 HIS A C 1
ATOM 685 O O . HIS A 1 86 ? -6.831 -10.923 1.325 1.00 88.94 86 HIS A O 1
ATOM 691 N N . PRO A 1 87 ? -4.912 -11.987 1.796 1.00 91.12 87 PRO A N 1
ATOM 692 C CA . PRO A 1 87 ? -4.237 -11.528 0.589 1.00 91.12 87 PRO A CA 1
ATOM 693 C C . PRO A 1 87 ? -5.022 -11.853 -0.693 1.00 91.12 87 PRO A C 1
ATOM 695 O O . PRO A 1 87 ? -5.065 -13.002 -1.134 1.00 91.12 87 PRO A O 1
ATOM 698 N N . LEU A 1 88 ? -5.622 -10.826 -1.298 1.00 91.19 88 LEU A N 1
ATOM 699 C CA . LEU A 1 88 ? -6.386 -10.912 -2.542 1.00 91.19 88 LEU A CA 1
ATOM 700 C C . LEU A 1 88 ? -5.562 -10.372 -3.708 1.00 91.19 88 LEU A C 1
ATOM 702 O O . LEU A 1 88 ? -4.703 -9.508 -3.532 1.00 91.19 88 LEU A O 1
ATOM 706 N N . LYS A 1 89 ? -5.831 -10.892 -4.906 1.00 92.94 89 LYS A N 1
ATOM 707 C CA . LYS A 1 89 ? -5.254 -10.388 -6.152 1.00 92.94 89 LYS A CA 1
ATOM 708 C C . LYS A 1 89 ? -6.070 -9.203 -6.656 1.00 92.94 89 LYS A C 1
ATOM 710 O O . LYS A 1 89 ? -7.293 -9.285 -6.732 1.00 92.94 89 LYS A O 1
ATOM 715 N N . TYR A 1 90 ? -5.382 -8.139 -7.040 1.00 93.94 90 TYR A N 1
ATOM 716 C CA . TYR A 1 90 ? -5.970 -6.953 -7.643 1.00 93.94 90 TYR A CA 1
ATOM 717 C C . TYR A 1 90 ? -5.329 -6.703 -9.000 1.00 93.94 90 TYR A C 1
ATOM 719 O O . TYR A 1 90 ? -4.103 -6.700 -9.119 1.00 93.94 90 TYR A O 1
ATOM 727 N N . SER A 1 91 ? -6.157 -6.469 -10.014 1.00 95.44 91 SER A N 1
ATOM 728 C CA . SER A 1 91 ? -5.685 -6.142 -11.355 1.00 95.44 91 SER A CA 1
ATOM 729 C C . SER A 1 91 ? -5.001 -4.780 -11.363 1.00 95.44 91 SER A C 1
ATOM 731 O O . SER A 1 91 ? -5.567 -3.780 -10.916 1.00 95.44 91 SER A O 1
ATOM 733 N N . VAL A 1 92 ? -3.791 -4.741 -11.908 1.00 94.94 92 VAL A N 1
ATOM 734 C CA . VAL A 1 92 ? -3.050 -3.512 -12.167 1.00 94.94 92 VAL A CA 1
ATOM 735 C C . VAL A 1 92 ? -3.417 -3.029 -13.562 1.00 94.94 92 VAL A C 1
ATOM 737 O O . VAL A 1 92 ? -3.203 -3.732 -14.551 1.00 94.94 92 VAL A O 1
ATOM 740 N N . VAL A 1 93 ? -3.983 -1.827 -13.646 1.00 95.94 93 VAL A N 1
ATOM 741 C CA . VAL A 1 93 ? -4.459 -1.230 -14.898 1.00 95.94 93 VAL A CA 1
ATOM 742 C C . VAL A 1 93 ? -3.888 0.167 -15.106 1.00 95.94 93 VAL A C 1
ATOM 744 O O . VAL A 1 93 ? -3.638 0.916 -14.159 1.00 95.94 93 VAL A O 1
ATOM 747 N N . ARG A 1 94 ? -3.668 0.541 -16.363 1.00 93.88 94 ARG A N 1
ATOM 748 C CA . ARG A 1 94 ? -3.318 1.914 -16.750 1.00 93.88 94 ARG A CA 1
ATOM 749 C C . ARG A 1 94 ? -4.571 2.781 -16.917 1.00 93.88 94 ARG A C 1
ATOM 751 O O . ARG A 1 94 ? -5.695 2.298 -16.819 1.00 93.88 94 ARG A O 1
ATOM 758 N N . ALA A 1 95 ? -4.375 4.081 -17.144 1.00 89.75 95 ALA A N 1
ATOM 759 C CA . ALA A 1 95 ? -5.471 5.041 -17.322 1.00 89.75 95 ALA A CA 1
ATOM 760 C C . ALA A 1 95 ? -6.344 4.750 -18.561 1.00 89.75 95 ALA A C 1
ATOM 762 O O . ALA A 1 95 ? -7.513 5.112 -18.588 1.00 89.75 95 ALA A O 1
ATOM 763 N N . ASP A 1 96 ? -5.787 4.062 -19.556 1.00 91.81 96 ASP A N 1
ATOM 764 C CA . ASP A 1 96 ? -6.460 3.566 -20.761 1.00 91.81 96 ASP A CA 1
ATOM 765 C C . ASP A 1 96 ? -7.169 2.210 -20.549 1.00 91.81 96 ASP A C 1
ATOM 767 O O . ASP A 1 96 ? -7.634 1.606 -21.510 1.00 91.81 96 ASP A O 1
ATOM 771 N N . ASN A 1 97 ? -7.260 1.722 -19.305 1.00 89.62 97 ASN A N 1
ATOM 772 C CA . ASN A 1 97 ? -7.764 0.395 -18.924 1.00 89.62 97 ASN A CA 1
ATOM 773 C C . ASN A 1 97 ? -6.921 -0.791 -19.424 1.00 89.62 97 ASN A C 1
ATOM 775 O O . ASN A 1 97 ? -7.354 -1.940 -19.320 1.00 89.62 97 ASN A O 1
ATOM 779 N N . THR A 1 98 ? -5.695 -0.557 -19.904 1.00 94.56 98 THR A N 1
ATOM 780 C CA . THR A 1 98 ? -4.792 -1.650 -20.278 1.00 94.56 98 THR A CA 1
ATOM 781 C C . THR A 1 98 ? -4.349 -2.425 -19.036 1.00 94.56 98 THR A C 1
ATOM 783 O O . THR A 1 98 ? -3.762 -1.852 -18.113 1.00 94.56 98 THR A O 1
ATOM 786 N N . TYR A 1 99 ? -4.586 -3.738 -19.032 1.00 94.31 99 TYR A N 1
ATOM 787 C CA . TYR A 1 99 ? -4.134 -4.658 -17.988 1.00 94.31 99 TYR A CA 1
ATOM 788 C C . TYR A 1 99 ? -2.609 -4.853 -18.022 1.00 94.31 99 TYR A C 1
ATOM 790 O O . TYR A 1 99 ? -2.016 -5.051 -19.083 1.00 94.31 99 TYR A O 1
ATOM 798 N N . ARG A 1 100 ? -1.968 -4.795 -16.850 1.00 93.19 100 ARG A N 1
ATOM 799 C CA . ARG A 1 100 ? -0.504 -4.855 -16.678 1.00 93.19 1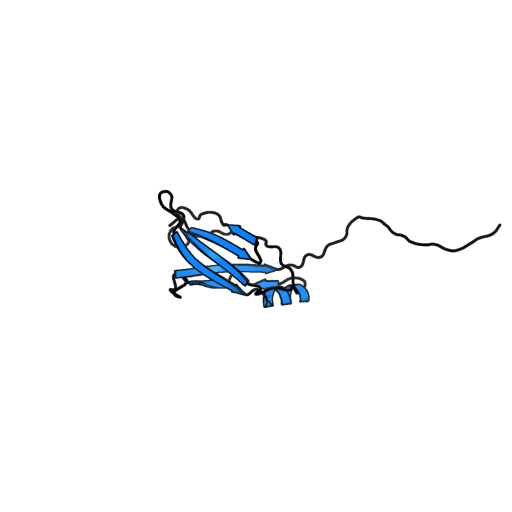00 ARG A CA 1
ATOM 800 C C . ARG A 1 100 ? -0.042 -5.879 -15.643 1.00 93.19 100 ARG A C 1
ATOM 802 O O . ARG A 1 100 ? 1.118 -5.857 -15.248 1.00 93.19 100 ARG A O 1
ATOM 809 N N . GLY A 1 101 ? -0.924 -6.789 -15.241 1.00 91.81 101 GLY A N 1
ATOM 810 C CA . GLY A 1 101 ? -0.631 -7.834 -14.264 1.00 91.81 101 GLY A CA 1
ATOM 811 C C . GLY A 1 101 ? -1.490 -7.719 -13.012 1.00 91.81 101 GLY A C 1
ATOM 812 O O . GLY A 1 101 ? -2.488 -6.998 -12.982 1.00 91.81 101 GLY A O 1
ATOM 813 N N . GLU A 1 102 ? -1.091 -8.437 -11.970 1.00 94.25 102 GLU A N 1
ATOM 814 C CA . GLU A 1 102 ? -1.811 -8.503 -10.700 1.00 94.25 102 GLU A CA 1
ATOM 815 C C . GLU A 1 102 ? -0.868 -8.151 -9.551 1.00 94.25 102 GLU A C 1
ATOM 817 O O . GLU A 1 102 ? 0.316 -8.479 -9.586 1.00 94.25 102 GLU A O 1
ATOM 822 N N . ILE A 1 103 ? -1.408 -7.543 -8.498 1.00 92.88 103 ILE A N 1
ATOM 823 C CA . ILE A 1 103 ? -0.723 -7.365 -7.216 1.00 92.88 103 ILE A CA 1
ATOM 824 C C . ILE A 1 103 ? -1.510 -8.080 -6.120 1.00 92.88 103 ILE A C 1
ATOM 826 O O . ILE A 1 103 ? -2.739 -8.002 -6.082 1.00 92.88 103 ILE A O 1
ATOM 830 N N . LYS A 1 104 ? -0.819 -8.797 -5.228 1.00 94.38 104 LYS A N 1
ATOM 831 C CA . LYS A 1 104 ? -1.450 -9.480 -4.093 1.00 94.38 104 LYS A CA 1
ATOM 832 C C . LYS A 1 104 ? -1.335 -8.620 -2.836 1.00 94.38 104 LYS A C 1
ATOM 834 O O . LYS A 1 104 ? -0.231 -8.254 -2.449 1.00 94.38 104 LYS A O 1
ATOM 839 N N . VAL A 1 105 ? -2.463 -8.313 -2.197 1.00 93.88 105 VAL A N 1
ATOM 840 C CA . VAL A 1 105 ? -2.517 -7.407 -1.039 1.00 93.88 105 VAL A CA 1
ATOM 841 C C . VAL A 1 105 ? -3.477 -7.947 0.012 1.00 93.88 105 VAL A C 1
ATOM 843 O O . VAL A 1 105 ? -4.633 -8.237 -0.289 1.00 93.88 105 VAL A O 1
ATOM 846 N N . GLY A 1 106 ? -2.990 -8.077 1.246 1.00 93.81 106 GLY A N 1
ATOM 847 C CA . GLY A 1 106 ? -3.817 -8.301 2.433 1.00 93.81 106 GLY A CA 1
ATOM 848 C C . GLY A 1 106 ? -4.067 -6.985 3.163 1.00 93.81 106 GLY A C 1
ATOM 849 O O . GLY A 1 106 ? -3.218 -6.092 3.141 1.00 93.81 106 GLY A O 1
ATOM 850 N N . LEU A 1 107 ? -5.226 -6.853 3.802 1.00 93.50 107 LEU A N 1
ATOM 851 C CA . LEU A 1 107 ? -5.594 -5.656 4.554 1.00 93.50 107 LEU A CA 1
ATOM 852 C C . LEU A 1 107 ? -6.122 -6.052 5.924 1.00 93.50 107 LEU A C 1
ATOM 854 O O . LEU A 1 107 ? -6.961 -6.933 6.035 1.00 93.50 107 LEU A O 1
ATOM 858 N N . THR A 1 108 ? -5.690 -5.338 6.953 1.00 92.44 108 THR A N 1
ATOM 859 C CA . THR A 1 108 ? -6.229 -5.470 8.306 1.00 92.44 108 THR A CA 1
ATOM 860 C C . THR A 1 108 ? -6.607 -4.082 8.788 1.00 92.44 108 THR A C 1
ATOM 862 O O . THR A 1 108 ? -5.831 -3.135 8.635 1.00 92.44 108 THR A O 1
ATOM 865 N N . PHE A 1 109 ? -7.788 -3.957 9.378 1.00 90.81 109 PHE A N 1
ATOM 866 C CA . PHE A 1 109 ? -8.224 -2.757 10.067 1.00 90.81 109 PHE A CA 1
ATOM 867 C C . PHE A 1 109 ? -8.521 -3.081 11.525 1.00 90.81 109 PHE A C 1
ATOM 869 O O . PHE A 1 109 ? -9.286 -3.991 11.834 1.00 90.81 109 PHE A O 1
ATOM 876 N N . THR A 1 110 ? -7.948 -2.278 12.413 1.00 88.44 110 THR A N 1
ATOM 877 C CA . THR A 1 110 ? -8.207 -2.345 13.847 1.00 88.44 110 THR A CA 1
ATOM 878 C C . THR A 1 110 ? -8.549 -0.931 14.319 1.00 88.44 110 THR A C 1
ATOM 880 O O . THR A 1 110 ? -7.708 -0.036 14.167 1.00 88.44 110 THR A O 1
ATOM 883 N N . PRO A 1 111 ? -9.762 -0.684 14.847 1.00 85.12 111 PRO A N 1
ATOM 884 C CA . PRO A 1 111 ? -10.107 0.590 15.452 1.00 85.12 111 PRO A CA 1
ATOM 885 C C . PRO A 1 111 ? -9.136 0.888 16.595 1.00 85.12 111 PRO A C 1
ATOM 887 O O . PRO A 1 111 ? -8.836 0.033 17.430 1.00 85.12 111 PRO A O 1
ATOM 890 N N . ARG A 1 112 ? -8.630 2.122 16.638 1.00 77.94 112 ARG A N 1
ATOM 891 C CA . ARG A 1 112 ? -7.892 2.594 17.808 1.00 77.94 112 ARG A CA 1
ATOM 892 C C . ARG A 1 112 ? -8.900 2.872 18.908 1.00 77.94 112 ARG A C 1
ATOM 894 O O . ARG A 1 112 ? -9.582 3.889 18.874 1.00 77.94 112 ARG A O 1
ATOM 901 N N . VAL A 1 113 ? -8.978 1.967 19.872 1.00 65.81 113 VAL A N 1
ATOM 902 C CA . VAL A 1 113 ? -9.550 2.287 21.175 1.00 65.81 113 VAL A CA 1
ATOM 903 C C . VAL A 1 113 ? -8.471 3.093 21.891 1.00 65.81 113 VAL A C 1
ATOM 905 O O . VAL A 1 113 ? -7.417 2.544 22.215 1.00 65.81 113 VAL A O 1
ATOM 908 N N . GLU A 1 114 ? -8.659 4.401 22.063 1.00 54.44 114 GLU A N 1
ATOM 909 C CA . GLU A 1 114 ? -7.855 5.133 23.041 1.00 54.44 114 GLU A CA 1
ATOM 910 C C . GLU A 1 114 ? -8.145 4.503 24.404 1.00 54.44 114 GLU A C 1
ATOM 912 O O . GLU A 1 114 ? -9.210 4.691 24.987 1.00 54.44 114 GLU A O 1
ATOM 917 N N . GLN A 1 115 ? -7.220 3.677 24.888 1.00 42.34 115 GLN A N 1
ATOM 918 C CA . GLN A 1 115 ? -7.161 3.377 26.305 1.00 42.34 115 GLN A CA 1
ATOM 919 C C . GLN A 1 115 ? -6.627 4.644 26.972 1.00 42.34 115 GLN A C 1
ATOM 921 O O . GLN A 1 115 ? -5.424 4.907 26.934 1.00 42.34 115 GLN A O 1
ATOM 926 N N . ASP A 1 116 ? -7.536 5.451 27.518 1.00 42.59 116 ASP A N 1
ATOM 927 C CA . ASP A 1 116 ? -7.223 6.518 28.466 1.00 42.59 116 ASP A CA 1
ATOM 928 C C . ASP A 1 116 ? -6.547 5.879 29.691 1.00 42.59 116 ASP A C 1
ATOM 930 O O . ASP A 1 116 ? -7.187 5.427 30.639 1.00 42.59 116 ASP A O 1
ATOM 934 N N . TYR A 1 117 ? -5.225 5.737 29.626 1.00 40.62 117 TYR A N 1
ATOM 935 C CA . TYR A 1 117 ? -4.387 5.459 30.781 1.00 40.62 117 TYR A CA 1
ATOM 936 C C . TYR A 1 117 ? -3.654 6.746 31.143 1.00 40.62 117 TYR A C 1
ATOM 938 O O . TYR A 1 117 ? -2.591 7.046 30.604 1.00 40.62 117 TYR A O 1
ATOM 946 N N . GLY A 1 118 ? -4.201 7.464 32.126 1.00 45.53 118 GLY A N 1
ATOM 947 C CA . GLY A 1 118 ? -3.373 8.210 33.072 1.00 45.53 118 GLY A CA 1
ATOM 948 C C . GLY A 1 118 ? -3.401 9.731 32.972 1.00 45.53 118 GLY A C 1
ATOM 949 O O . GLY A 1 118 ? -2.346 10.354 32.932 1.00 45.53 118 GLY A O 1
ATOM 950 N N . GLY A 1 119 ? -4.583 10.338 33.051 1.00 33.78 119 GLY A N 1
ATOM 951 C CA . GLY A 1 119 ? -4.740 11.729 33.475 1.00 33.78 119 GLY A CA 1
ATOM 952 C C . GLY A 1 119 ? -5.794 11.835 34.571 1.00 33.78 119 GLY A C 1
ATOM 953 O O . GLY A 1 119 ? -6.937 12.181 34.299 1.00 33.78 119 GLY A O 1
ATOM 954 N N . GLN A 1 120 ? -5.439 11.508 35.818 1.00 48.25 120 GLN A N 1
ATOM 955 C CA . GLN A 1 120 ? -6.332 11.687 36.967 1.00 48.25 120 GLN A CA 1
ATOM 956 C C . GLN A 1 120 ? -6.795 13.149 37.069 1.00 48.25 120 GLN A C 1
ATOM 958 O O . GLN A 1 120 ? -6.059 14.006 37.545 1.00 48.25 120 GLN A O 1
ATOM 963 N N . THR A 1 121 ? -8.055 13.413 36.731 1.00 37.25 121 THR A N 1
ATOM 964 C CA . THR A 1 121 ? -8.837 14.466 37.385 1.00 37.25 121 THR A CA 1
ATOM 965 C C . THR A 1 121 ? -10.186 13.879 37.791 1.00 37.25 121 THR A C 1
ATOM 967 O O . THR A 1 121 ? -11.216 14.076 37.159 1.00 37.25 121 THR A O 1
ATOM 970 N N . PHE A 1 122 ? -10.199 13.117 38.888 1.00 40.59 122 PHE A N 1
ATOM 971 C CA . PHE A 1 122 ? -11.454 12.881 39.599 1.00 40.59 122 PHE A CA 1
ATOM 972 C C . PHE A 1 122 ? -11.828 14.173 40.331 1.00 40.59 122 PHE A C 1
ATOM 974 O O . PHE A 1 122 ? -11.549 14.350 41.514 1.00 40.59 122 PHE A O 1
ATOM 981 N N . GLY A 1 123 ? -12.469 15.088 39.602 1.00 49.12 123 GLY A N 1
ATOM 982 C CA . GLY A 1 123 ? -13.347 16.097 40.179 1.00 49.12 123 GLY A CA 1
ATOM 983 C C . GLY A 1 123 ? -14.561 15.398 40.785 1.00 49.12 123 GLY A C 1
ATOM 984 O O . GLY A 1 123 ? -15.609 15.298 40.160 1.00 49.12 123 GLY A O 1
ATOM 985 N N . GLY A 1 124 ? -14.391 14.853 41.988 1.00 36.78 124 GLY A N 1
ATOM 986 C CA . GLY A 1 124 ? -15.447 14.224 42.769 1.00 36.78 124 GLY A CA 1
ATOM 987 C C . GLY A 1 124 ? -15.788 15.091 43.968 1.00 36.78 124 GLY A C 1
ATOM 988 O O . GLY A 1 124 ? -15.119 15.024 44.996 1.00 36.78 124 GLY A O 1
ATOM 989 N N . TRP A 1 125 ? -16.842 15.892 43.833 1.00 40.91 125 TRP A N 1
ATOM 990 C CA . TRP A 1 125 ? -17.542 16.507 44.955 1.00 40.91 125 TRP A CA 1
ATOM 991 C C . TRP A 1 125 ? -17.872 15.448 46.017 1.00 40.91 125 TRP A C 1
ATOM 993 O O . TRP A 1 125 ? -18.489 14.428 45.708 1.00 40.91 125 TRP A O 1
ATOM 1003 N N . LYS A 1 126 ? -17.523 15.711 47.280 1.00 37.91 126 LYS A N 1
ATOM 1004 C CA . LYS A 1 126 ? -18.109 15.022 48.434 1.00 37.91 126 LYS A CA 1
ATOM 1005 C C . LYS A 1 126 ? -18.679 16.052 49.397 1.00 37.91 126 LYS A C 1
ATOM 1007 O O . LYS A 1 126 ? -17.966 16.662 50.183 1.00 37.91 126 LYS A O 1
ATOM 1012 N N . HIS A 1 127 ? -19.991 16.225 49.312 1.00 38.31 127 HIS A N 1
ATOM 1013 C CA . HIS A 1 127 ? -20.796 16.740 50.408 1.00 38.31 127 HIS A CA 1
ATOM 1014 C C . HIS A 1 127 ? -20.929 15.618 51.449 1.00 38.31 127 HIS A C 1
ATOM 1016 O O . HIS A 1 127 ? -21.257 14.496 51.058 1.00 38.31 127 HIS A O 1
ATOM 1022 N N . SER A 1 128 ? -20.677 15.897 52.732 1.00 39.38 128 SER A N 1
ATOM 1023 C CA . SER A 1 128 ? -21.508 15.503 53.892 1.00 39.38 128 SER A CA 1
ATOM 1024 C C . SER A 1 128 ? -20.761 15.722 55.213 1.00 39.38 128 SER A C 1
ATOM 1026 O O . SER A 1 128 ? -19.583 15.404 55.340 1.00 39.38 128 SER A O 1
ATOM 1028 N N . ALA A 1 129 ? -21.493 16.288 56.170 1.00 40.22 129 ALA A N 1
ATOM 1029 C CA . ALA A 1 129 ? -21.072 16.769 57.478 1.00 40.22 129 ALA A CA 1
ATOM 1030 C C . ALA A 1 129 ? -20.750 15.665 58.501 1.00 40.22 129 ALA A C 1
ATOM 1032 O O . ALA A 1 129 ? -21.244 14.547 58.388 1.00 40.22 129 ALA A O 1
ATOM 1033 N N . ALA A 1 130 ? -20.053 16.047 59.575 1.00 35.81 130 ALA A N 1
ATOM 1034 C CA . ALA A 1 130 ? -20.320 15.538 60.919 1.00 35.81 130 ALA A CA 1
ATOM 1035 C C . ALA A 1 130 ? -19.877 16.566 61.976 1.00 35.81 130 ALA A C 1
ATOM 1037 O O . ALA A 1 130 ? -18.732 17.010 61.986 1.00 35.81 130 ALA A O 1
ATOM 1038 N N . HIS A 1 131 ? -20.827 16.932 62.836 1.00 37.47 131 HIS A N 1
ATOM 1039 C CA . HIS A 1 131 ? -20.617 17.497 64.168 1.00 37.47 131 HIS A CA 1
ATOM 1040 C C . HIS A 1 131 ? -19.636 16.636 64.982 1.00 37.47 131 HIS A C 1
ATOM 1042 O O . HIS A 1 131 ? -19.794 15.415 64.989 1.00 37.47 131 HIS A O 1
ATOM 1048 N N . GLN A 1 132 ? -18.738 17.258 65.749 1.00 39.31 132 GLN A N 1
ATOM 1049 C CA . GLN A 1 132 ? -18.932 17.486 67.190 1.00 39.31 132 GLN A CA 1
ATOM 1050 C C . GLN A 1 132 ? -17.958 18.551 67.699 1.00 39.31 132 GLN A C 1
ATOM 1052 O O . GLN A 1 132 ? -16.802 18.560 67.223 1.00 39.31 132 GLN A O 1
#

Nearest PDB structures (foldseek):
  5a4x-assembly1_A  TM=6.723E-01  e=2.248E-04  Arabidopsis thaliana
  6kxk-assembly7_G  TM=5.316E-01  e=5.888E-03  Arabidopsis thaliana
  6kxu-assembly7_G  TM=5.361E-01  e=8.674E-03  Arabidopsis thaliana
  6kxk-assembly8_H  TM=4.719E-01  e=7.765E-03  Arabidopsis thaliana
  6kxu-assembly6_F  TM=4.871E-01  e=1.781E-02  Arabidopsis thaliana

Radius of gyration: 22.75 Å; Cα contacts (8 Å, |Δi|>4): 212; chains: 1; bounding box: 41×30×88 Å

=== Feature glossary ===
Key to the feature types in this record:

pLDDT. pLDDT is the predicted lDDT-Cα score: AlphaFold's confidence that the local environment of each residue (all inter-atomic distances within 15 Å) is correctly placed. It is a per-residue number between 0 and 100, with higher meaning more reliable.

Radius of gyration, Cα contacts, bounding box. The geometric summary reports three shape descriptors. Rg (radius of gyration) measures how spread out the Cα atoms are about their centre of mass; compact globular proteins have small Rg, elongated or unfolded ones large. Cα contacts (<8 Å, |i−j|>4) count long-range residue pairs in spatial proximity — high for tightly packed folds, near zero for rods or random coil. The bounding-box extents give the protein's footprint along x, y, z in Å.

Backbone torsions (φ/ψ). Backbone dihedral angles. Every residue except chain termini has a φ (preceding-C → N → Cα → C) and a ψ (N → Cα → C → next-N). They are reported in degrees following the IUPAC sign convention. Secondary structure is essentially a statement about which (φ, ψ) basin each residue occupies.

Contact-map, Ramachandran, and PAE plots. Plot images: a contact map (which residues are close in 3D, as an N×N binary image), a Ramachandran scatter (backbone torsion angles, revealing secondary-structure composition at a glance), and — for AlphaFold structures — a PAE heatmap (pairwise prediction confidence).

Predicted aligned error. Predicted Aligned Error (PAE) is an AlphaFold confidence matrix: entry (i, j) is the expected error in the position of residue j, in ångströms, when the prediction is superimposed on the true structure at residue i. Low PAE within a block of residues means that block is internally rigid and well-predicted; high PAE between two blocks means their relative placement is uncertain even if each block individually is confident.

Secondary structure (3-state, P-SEA). Three-state secondary structure (P-SEA) collapses the eight DSSP classes into helix (a), strand (b), and coil (c). P-SEA assigns these from Cα geometry alone — distances and angles — without requiring backbone oxygens, so it works on any Cα trace.

Solvent-accessible surface area. Solvent-accessible surface area (SASA) is the area in Å² traced out by the centre of a 1.4 Å probe sphere (a water molecule) rolled over the protein's van der Waals surface (Shrake–Rupley / Lee–Richards construction). Buried residues have near-zero SASA; fully exposed residues can exceed 200 Å². The total SASA s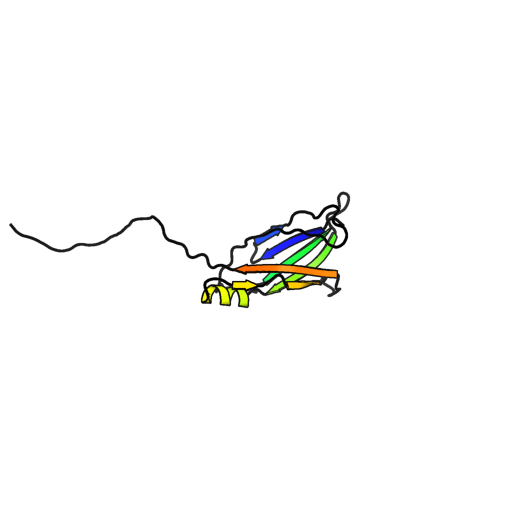cales roughly with the number of surface residues.

Foldseek 3Di. The Foldseek 3Di string encodes local tertiary geometry as a 20-letter alphabet — one character per residue — derived from the relative positions of nearby Cα atoms. Unlike the amino-acid sequence, 3Di is a direct function of the 3D structure, so two proteins with the same fold have similar 3Di strings even at low sequence identity.

B-factor. For experimental (PDB) structures, the B-factor (temperature factor) quantifies the positional spread of each atom in the crystal — a combination of thermal vibration and static disorder — in units of Å². High B-factors mark flexible loops or poorly resolved regions; low B-factors mark the rigid, well-ordered core.

mmCIF coordinates. The mmCIF block holds the 3D Cartesian coordinates of each backbone atom (N, Cα, C, O) in ångströms. mmCIF is the PDB's canonical archive format — a tagged-loop text representation of the atomic model.

InterPro / GO / CATH / organism. Functional annotations link the protein to curated databases. InterPro entries identify conserved domains and families by matching the sequence against member-database signatures (Pfam, PROSITE, CDD, …). Gene Ontology (GO) terms describe molecular function, biological process, and cellular component in a controlled vocabulary. CATH places the structure in a hierarchical fold classification (Class/Architecture/Topology/Homologous-superfamily). The organism is the source species.

Rendered structure images. Structure images are PyMOL renders from six orthogonal camera directions. Cartoon representation draws helices as coils and strands as arrows; sticks shows the backbone as bonds; surface shows the solvent-excluded envelope. Rainbow coloring maps sequence position to hue (blue→red, N→C); chain coloring assigns a distinct color per polypeptide.

Sequence. This is the polypeptide sequence — one letter per residue, N-terminus first. Length ranges from a few dozen residues for small domains to over a thousand for large multi-domain proteins.

Secondary structure (8-state, DSSP). The SS8 string is DSSP's per-residue secondary-structure call. α-helix (H) means an i→i+4 H-bond ladder; β-strand (E) means the residue participates in a β-sheet; 3₁₀ (G) and π (I) are tighter and wider helices; T/S are turns/bends; '-' is loop.

Nearest PDB structures. Structural nearest neighbors (via Foldseek easy-search vs the PDB). Reported per hit: target PDB id, E-value, and alignment TM-score. A TM-score above ~0.5 is the conventional threshold for 'same fold'.